Protein AF-A0A349K1E9-F1 (afdb_monomer)

Foldseek 3Di:
DDDDDDDDDPPPDDPDDPVVVVVVVVVVVVVVVVVVVVVVVVVVVVVVVVVVVVVVVVVVVVVVVVVVVVVVVVVVVVVVVVVLVCCCVPPVVSVVVVVCVVVVHDDPPDDDDDDDDD

Sequence (118 aa):
MAHRSPSAKASRRRPVGRHLQARTAGIRIVNRAAFTIFLVTGCVAMAALSIPQMRKLRSLKEELARANAQEHHVRSHKEQKSRELTALRDDPAYLELVARDRLDLYRSGERVYRIEKK

Solvent-accessible surface area (backbone atoms only — not comparable to full-atom values): 7273 Å² total; per-residue (Å²): 140,84,82,80,86,84,81,86,79,85,82,76,78,74,85,84,59,71,75,66,55,56,56,61,52,52,51,53,52,51,52,49,51,52,50,51,51,50,51,52,51,50,53,50,53,52,50,64,60,47,53,61,53,54,51,52,54,48,52,53,52,52,51,50,53,52,51,50,53,51,51,53,52,53,48,53,53,49,54,51,50,50,51,53,51,49,42,53,72,75,32,69,68,55,33,51,52,55,52,26,66,75,68,73,56,81,63,93,93,67,88,86,85,86,83,81,86,128

pLDDT: mean 80.74, std 15.25, range [41.12, 95.62]

Structure (mmCIF, N/CA/C/O backbone):
data_AF-A0A349K1E9-F1
#
_entry.id   AF-A0A349K1E9-F1
#
loop_
_atom_site.group_PDB
_atom_site.id
_atom_site.type_symbol
_atom_site.label_atom_id
_atom_site.label_alt_id
_atom_site.label_comp_id
_atom_site.label_asym_id
_atom_site.label_entity_id
_atom_site.label_seq_id
_atom_site.pdbx_PDB_ins_code
_atom_site.Cartn_x
_atom_site.Cartn_y
_atom_site.Cartn_z
_atom_site.occupancy
_atom_site.B_iso_or_equiv
_atom_site.auth_seq_id
_atom_site.auth_comp_id
_atom_site.auth_asym_id
_atom_site.auth_atom_id
_atom_site.pdbx_PDB_model_num
ATOM 1 N N . MET A 1 1 ? 71.652 36.192 -88.654 1.00 41.12 1 MET A N 1
ATOM 2 C CA . MET A 1 1 ? 71.438 36.279 -87.189 1.00 41.12 1 MET A CA 1
ATOM 3 C C . MET A 1 1 ? 69.986 36.696 -86.972 1.00 41.12 1 MET A C 1
ATOM 5 O O . MET A 1 1 ? 69.602 37.665 -87.594 1.00 41.12 1 MET A O 1
ATOM 9 N N . ALA A 1 2 ? 69.091 36.047 -86.233 1.00 49.75 2 ALA A N 1
ATOM 10 C CA . ALA A 1 2 ? 69.121 34.853 -85.401 1.00 49.75 2 ALA A CA 1
ATOM 11 C C . ALA A 1 2 ? 67.699 34.242 -85.374 1.00 49.75 2 ALA A C 1
ATOM 13 O O . ALA A 1 2 ? 66.713 34.892 -85.716 1.00 49.75 2 ALA A O 1
ATOM 14 N N . HIS A 1 3 ? 67.650 32.955 -85.048 1.00 45.03 3 HIS A N 1
ATOM 15 C CA . HIS A 1 3 ? 66.573 32.002 -85.290 1.00 45.03 3 HIS A CA 1
ATOM 16 C C . HIS A 1 3 ? 65.346 32.108 -84.364 1.00 45.03 3 HIS A C 1
ATOM 18 O O . HIS A 1 3 ? 65.457 32.405 -83.182 1.00 45.03 3 HIS A O 1
ATOM 24 N N . ARG A 1 4 ? 64.199 31.740 -84.959 1.00 50.09 4 ARG A N 1
ATOM 25 C CA . ARG A 1 4 ? 63.026 31.010 -84.432 1.00 50.09 4 ARG A CA 1
ATOM 26 C C . ARG A 1 4 ? 62.943 30.748 -82.918 1.00 50.09 4 ARG A C 1
ATOM 28 O O . ARG A 1 4 ? 63.782 30.081 -82.322 1.00 50.09 4 ARG A O 1
ATOM 35 N N . SER A 1 5 ? 61.789 31.127 -82.382 1.00 56.81 5 SER A N 1
ATOM 36 C CA . SER A 1 5 ? 61.193 30.709 -81.113 1.00 56.81 5 SER A CA 1
ATOM 37 C C . SER A 1 5 ? 61.071 29.183 -80.958 1.00 56.81 5 SER A C 1
ATOM 39 O O . SER A 1 5 ? 60.769 28.490 -81.934 1.00 56.81 5 SER A O 1
ATOM 41 N N . PRO A 1 6 ? 61.170 28.649 -79.724 1.00 56.31 6 PRO A N 1
ATOM 42 C CA . PRO A 1 6 ? 60.649 27.334 -79.401 1.00 56.31 6 PRO A CA 1
ATOM 43 C C . PRO A 1 6 ? 59.368 27.427 -78.563 1.00 56.31 6 PRO A C 1
ATOM 45 O O . PRO A 1 6 ? 59.315 27.984 -77.467 1.00 56.31 6 PRO A O 1
ATOM 48 N N . SER A 1 7 ? 58.334 26.825 -79.137 1.00 53.47 7 SER A N 1
ATOM 49 C CA . SER A 1 7 ? 57.072 26.446 -78.522 1.00 53.47 7 SER A CA 1
ATOM 50 C C . SER A 1 7 ? 57.254 25.279 -77.540 1.00 53.47 7 SER A C 1
ATOM 52 O O . SER A 1 7 ? 58.022 24.357 -77.805 1.00 53.47 7 SER A O 1
ATOM 54 N N . ALA A 1 8 ? 56.461 25.331 -76.466 1.00 53.59 8 ALA A N 1
ATOM 55 C CA . ALA A 1 8 ? 55.909 24.233 -75.672 1.00 53.59 8 ALA A CA 1
ATOM 56 C C . ALA A 1 8 ? 56.851 23.185 -75.047 1.00 53.59 8 ALA A C 1
ATOM 58 O O . ALA A 1 8 ? 57.544 22.434 -75.725 1.00 53.59 8 ALA A O 1
ATOM 59 N N . LYS A 1 9 ? 56.669 22.986 -73.732 1.00 49.56 9 LYS A N 1
ATOM 60 C CA . LYS A 1 9 ? 56.331 21.674 -73.141 1.00 49.56 9 LYS A CA 1
ATOM 61 C C . LYS A 1 9 ? 55.951 21.847 -71.668 1.00 49.56 9 LYS A C 1
ATOM 63 O O . LYS A 1 9 ? 56.786 21.794 -70.771 1.00 49.56 9 LYS A O 1
ATOM 68 N N 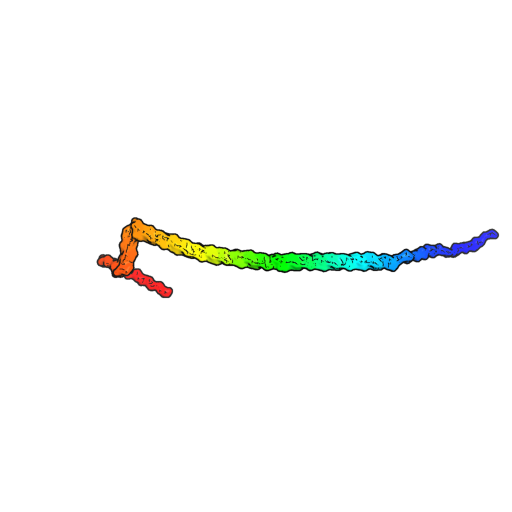. ALA A 1 10 ? 54.654 22.013 -71.417 1.00 53.78 10 ALA A N 1
ATOM 69 C CA . ALA A 1 10 ? 54.085 21.780 -70.097 1.00 53.78 10 ALA A CA 1
ATOM 70 C C . ALA A 1 10 ? 54.220 20.282 -69.774 1.00 53.78 10 ALA A C 1
ATOM 72 O O . ALA A 1 10 ? 53.476 19.446 -70.290 1.00 53.78 10 ALA A O 1
ATOM 73 N N . SER A 1 11 ? 55.208 19.935 -68.949 1.00 53.25 11 SER A N 1
ATOM 74 C CA . SER A 1 11 ? 55.380 18.585 -68.414 1.00 53.25 11 SER A CA 1
ATOM 75 C C . SER A 1 11 ? 54.258 18.298 -67.419 1.00 53.25 11 SER A C 1
ATOM 77 O O . SER A 1 11 ? 54.342 18.576 -66.222 1.00 53.25 11 SER A O 1
ATOM 79 N N . ARG A 1 12 ? 53.150 17.773 -67.943 1.00 54.31 12 ARG A N 1
ATOM 80 C CA . ARG A 1 12 ? 52.022 17.270 -67.162 1.00 54.31 12 ARG A CA 1
ATOM 81 C C . ARG A 1 12 ? 52.464 15.981 -66.471 1.00 54.31 12 ARG A C 1
ATOM 83 O O . ARG A 1 12 ? 52.317 14.890 -67.019 1.00 54.31 12 ARG A O 1
ATOM 90 N N . ARG A 1 13 ? 53.032 16.103 -65.268 1.00 54.31 13 ARG A N 1
ATOM 91 C CA . ARG A 1 13 ? 53.301 14.953 -64.395 1.00 54.31 13 ARG A CA 1
ATOM 92 C C . ARG A 1 13 ? 51.974 14.239 -64.117 1.00 54.31 13 ARG A C 1
ATOM 94 O O . ARG A 1 13 ? 51.065 14.801 -63.511 1.00 54.31 13 ARG A O 1
ATOM 101 N N . ARG A 1 14 ? 51.839 13.015 -64.630 1.00 59.22 14 ARG A N 1
ATOM 102 C CA . ARG A 1 14 ? 50.686 12.136 -64.398 1.00 59.22 14 ARG A CA 1
ATOM 103 C C . ARG A 1 14 ? 50.657 11.733 -62.915 1.00 59.22 14 ARG A C 1
ATOM 105 O O . ARG A 1 14 ? 51.683 11.262 -62.429 1.00 59.22 14 ARG A O 1
ATOM 112 N N . PRO A 1 15 ? 49.526 11.850 -62.196 1.00 56.81 15 PRO A N 1
ATOM 113 C CA . PRO A 1 15 ? 49.412 11.293 -60.855 1.00 56.81 15 PRO A CA 1
ATOM 114 C C . PRO A 1 15 ? 49.299 9.765 -60.953 1.00 56.81 15 PRO A C 1
ATOM 116 O O . PRO A 1 15 ? 48.219 9.208 -61.156 1.00 56.81 15 PRO A O 1
ATOM 119 N N . VAL A 1 16 ? 50.438 9.084 -60.845 1.00 59.59 16 VAL A N 1
ATOM 120 C CA . VAL A 1 16 ? 50.507 7.634 -60.639 1.00 59.59 16 VAL A CA 1
ATOM 121 C C . VAL A 1 16 ? 50.140 7.376 -59.178 1.00 59.59 16 VAL A C 1
ATOM 123 O O . VAL A 1 16 ? 50.844 7.822 -58.280 1.00 59.59 16 VAL A O 1
ATOM 126 N N . GLY A 1 17 ? 49.007 6.709 -58.936 1.00 58.62 17 GLY A N 1
ATOM 127 C CA . GLY A 1 17 ? 48.620 6.297 -57.578 1.00 58.62 17 GLY A CA 1
ATOM 128 C C . GLY A 1 17 ? 47.129 6.310 -57.227 1.00 58.62 17 GLY A C 1
ATOM 129 O O . GLY A 1 17 ? 46.789 6.026 -56.081 1.00 58.62 17 GLY A O 1
ATOM 130 N N . ARG A 1 18 ? 46.209 6.594 -58.165 1.00 56.44 18 ARG A N 1
ATOM 13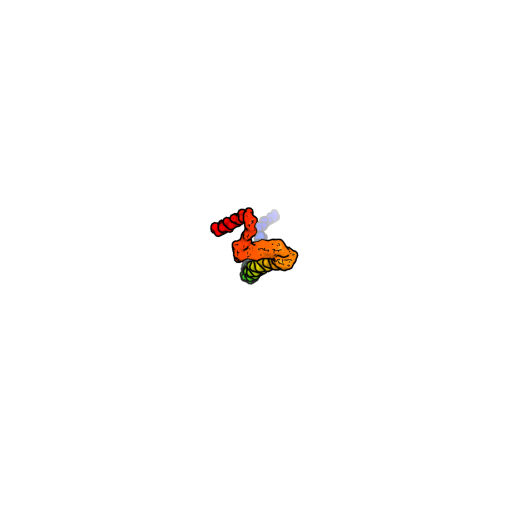1 C CA . ARG A 1 18 ? 44.755 6.646 -57.864 1.00 56.44 18 ARG A CA 1
ATOM 132 C C . ARG A 1 18 ? 44.179 5.329 -57.314 1.00 56.44 18 ARG A C 1
ATOM 134 O O . ARG A 1 18 ? 43.246 5.370 -56.518 1.00 56.44 18 ARG A O 1
ATOM 141 N N . HIS A 1 19 ? 44.753 4.175 -57.660 1.00 53.28 19 HIS A N 1
ATOM 142 C CA . HIS A 1 19 ? 44.244 2.872 -57.205 1.00 53.28 19 HIS A CA 1
ATOM 143 C C . HIS A 1 19 ? 44.565 2.529 -55.740 1.00 53.28 19 HIS A C 1
ATOM 145 O O . HIS A 1 19 ? 43.826 1.758 -55.129 1.00 53.28 19 HIS A O 1
ATOM 151 N N . LEU A 1 20 ? 45.605 3.121 -55.140 1.00 55.09 20 LEU A N 1
ATOM 152 C CA . LEU A 1 20 ? 45.969 2.852 -53.739 1.00 55.09 20 LEU A CA 1
ATOM 153 C C . LEU A 1 20 ? 45.169 3.714 -52.743 1.00 55.09 20 LEU A C 1
ATOM 155 O O . LEU A 1 20 ? 44.922 3.287 -51.616 1.00 55.09 20 LEU A O 1
ATOM 159 N N . GLN A 1 21 ? 44.689 4.889 -53.164 1.00 53.28 21 GLN A N 1
ATOM 160 C CA . GLN A 1 21 ? 43.861 5.770 -52.324 1.00 53.28 21 GLN A CA 1
ATOM 161 C C . GLN A 1 21 ? 42.402 5.300 -52.205 1.00 53.28 21 GLN A C 1
ATOM 163 O O . GLN A 1 21 ? 41.773 5.487 -51.164 1.00 53.28 21 GLN A O 1
ATOM 168 N N . ALA A 1 22 ? 41.863 4.636 -53.232 1.00 53.81 22 ALA A N 1
ATOM 169 C CA . ALA A 1 22 ? 40.495 4.114 -53.193 1.00 53.81 22 ALA A CA 1
ATOM 170 C C . ALA A 1 22 ? 40.322 3.000 -52.140 1.00 53.81 22 ALA A C 1
ATOM 172 O O . ALA A 1 22 ? 39.288 2.924 -51.476 1.00 53.81 22 ALA A O 1
ATOM 173 N N . ARG A 1 23 ? 41.361 2.177 -51.921 1.00 54.66 23 ARG A N 1
ATOM 174 C CA . ARG A 1 23 ? 41.338 1.100 -50.916 1.00 54.66 23 ARG A CA 1
ATOM 175 C C . ARG A 1 23 ? 41.318 1.631 -49.480 1.00 54.66 23 ARG A C 1
ATOM 177 O O . ARG A 1 23 ? 40.586 1.108 -48.650 1.00 54.66 23 ARG A O 1
ATOM 184 N N . THR A 1 24 ? 42.045 2.707 -49.184 1.00 56.88 24 THR A N 1
ATOM 185 C CA . THR A 1 24 ? 42.102 3.298 -47.830 1.00 56.88 24 THR A CA 1
ATOM 186 C C . THR A 1 24 ? 40.892 4.170 -47.478 1.00 56.88 24 THR A C 1
ATOM 188 O O . THR A 1 24 ? 40.614 4.384 -46.295 1.00 56.88 24 THR A O 1
ATOM 191 N N . ALA A 1 25 ? 40.146 4.671 -48.467 1.00 60.12 25 ALA A N 1
ATOM 192 C CA . ALA A 1 25 ? 38.877 5.365 -48.236 1.00 60.12 25 ALA A CA 1
ATOM 193 C C . ALA A 1 25 ? 37.738 4.384 -47.899 1.00 60.12 25 ALA A C 1
ATOM 195 O O . ALA A 1 25 ? 37.017 4.601 -46.925 1.00 60.12 25 ALA A O 1
ATOM 196 N N . GLY A 1 26 ? 37.631 3.273 -48.640 1.00 63.38 26 GLY A N 1
ATOM 197 C CA . GLY A 1 26 ? 36.632 2.229 -48.379 1.00 63.38 26 GLY A CA 1
ATOM 198 C C . GLY A 1 26 ? 36.795 1.586 -47.000 1.00 63.38 26 GLY A C 1
ATOM 199 O O . GLY A 1 26 ? 35.820 1.459 -46.264 1.00 63.38 26 GLY A O 1
ATOM 200 N N . ILE A 1 27 ? 38.037 1.289 -46.596 1.00 73.88 27 ILE A N 1
ATOM 201 C CA . ILE A 1 27 ? 38.338 0.720 -45.271 1.00 73.88 27 ILE A CA 1
ATOM 202 C C . ILE A 1 27 ? 37.852 1.639 -44.141 1.00 73.88 27 ILE A C 1
ATOM 204 O O . ILE A 1 27 ? 37.278 1.156 -43.172 1.00 73.88 27 ILE A O 1
ATOM 208 N N . ARG A 1 28 ? 38.007 2.965 -44.262 1.00 74.00 28 ARG A N 1
ATOM 209 C CA . ARG A 1 28 ? 37.547 3.913 -43.229 1.00 74.00 28 ARG A CA 1
ATOM 210 C C . ARG A 1 28 ? 36.024 3.967 -43.099 1.00 74.00 28 ARG A C 1
ATOM 212 O O . ARG A 1 28 ? 35.525 4.073 -41.981 1.00 74.00 28 ARG A O 1
ATOM 219 N N . ILE A 1 29 ? 35.292 3.876 -44.210 1.00 81.94 29 ILE A N 1
ATOM 220 C CA . ILE A 1 29 ? 33.820 3.854 -44.203 1.00 81.94 29 ILE A CA 1
ATOM 221 C C . ILE A 1 29 ? 33.319 2.556 -43.570 1.00 81.94 29 ILE A C 1
ATOM 223 O O . ILE A 1 29 ? 32.467 2.601 -42.688 1.00 81.94 29 ILE A O 1
ATOM 227 N N . VAL A 1 30 ? 33.899 1.418 -43.961 1.00 88.12 30 VAL A N 1
ATOM 228 C CA . VAL A 1 30 ? 33.555 0.106 -43.396 1.00 88.12 30 VAL A CA 1
ATOM 229 C C . VAL A 1 30 ? 33.852 0.064 -41.900 1.00 88.12 30 VAL A C 1
ATOM 231 O O . VAL A 1 30 ? 33.001 -0.361 -41.128 1.00 88.12 30 VAL A O 1
ATOM 234 N N . ASN A 1 31 ? 35.007 0.574 -41.465 1.00 88.62 31 ASN A N 1
ATOM 235 C CA . ASN A 1 31 ? 35.367 0.570 -40.049 1.00 88.62 31 ASN A CA 1
ATOM 236 C C . ASN A 1 31 ? 34.451 1.487 -39.223 1.00 88.62 31 ASN A C 1
ATOM 238 O O . ASN A 1 31 ? 34.044 1.133 -38.120 1.00 88.62 31 ASN A O 1
ATOM 242 N N . ARG A 1 32 ? 34.067 2.650 -39.769 1.00 89.31 32 ARG A N 1
ATOM 243 C CA . ARG A 1 32 ? 33.112 3.560 -39.122 1.00 89.31 32 ARG A CA 1
ATOM 244 C C . ARG A 1 32 ? 31.718 2.942 -39.032 1.00 89.31 32 ARG A C 1
ATOM 246 O O . ARG A 1 32 ? 31.111 3.024 -37.972 1.00 89.31 32 ARG A O 1
ATOM 253 N N . ALA A 1 33 ? 31.248 2.293 -40.097 1.00 92.06 33 ALA A N 1
ATOM 254 C CA . ALA A 1 33 ? 29.978 1.572 -40.108 1.00 92.06 33 ALA A CA 1
ATOM 255 C C . ALA A 1 33 ? 29.975 0.410 -39.099 1.00 92.06 33 ALA A C 1
ATOM 257 O O . ALA A 1 33 ? 29.049 0.291 -38.295 1.00 92.06 33 ALA A O 1
ATOM 258 N N . ALA A 1 34 ? 31.040 -0.395 -39.073 1.00 92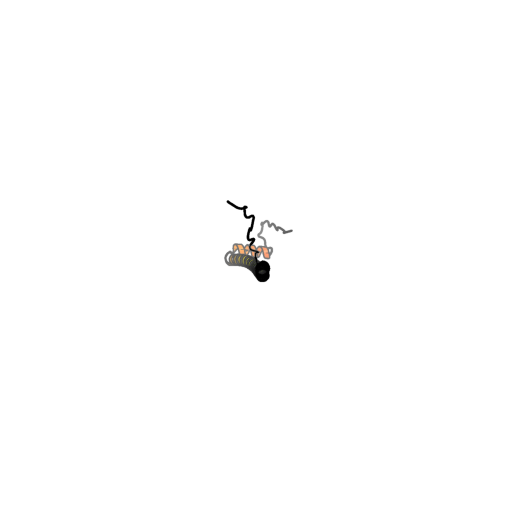.75 34 ALA A N 1
ATOM 259 C CA . ALA A 1 34 ? 31.203 -1.484 -38.114 1.00 92.75 34 ALA A CA 1
ATOM 260 C C . ALA A 1 34 ? 31.200 -0.970 -36.667 1.00 92.75 34 ALA A C 1
ATOM 262 O O . ALA A 1 34 ? 30.493 -1.513 -35.821 1.00 92.75 34 ALA A O 1
ATOM 263 N N . PHE A 1 35 ? 31.912 0.126 -36.394 1.00 94.19 35 PHE A N 1
ATOM 264 C CA . PHE A 1 35 ? 31.942 0.740 -35.067 1.00 94.19 35 PHE A CA 1
ATOM 265 C C . PHE A 1 35 ? 30.577 1.304 -34.650 1.00 94.19 35 PHE A C 1
ATOM 267 O O . PHE A 1 35 ? 30.156 1.121 -33.510 1.00 94.19 35 PHE A O 1
ATOM 274 N N . THR A 1 36 ? 29.843 1.941 -35.570 1.00 94.31 36 THR A N 1
ATOM 275 C CA . THR A 1 36 ? 28.483 2.419 -35.279 1.00 94.31 36 THR A CA 1
ATOM 276 C C . THR A 1 36 ? 27.519 1.273 -34.993 1.00 94.31 36 THR A C 1
ATOM 278 O O . THR A 1 36 ? 26.743 1.362 -34.047 1.00 94.31 36 THR A O 1
ATOM 281 N N . ILE A 1 37 ? 27.597 0.173 -35.748 1.00 95.06 37 ILE A N 1
ATOM 282 C CA . ILE A 1 37 ? 26.768 -1.016 -35.511 1.00 95.06 37 ILE A CA 1
ATOM 283 C C . ILE A 1 37 ? 27.108 -1.633 -34.153 1.00 95.06 37 ILE A C 1
ATOM 285 O O . ILE A 1 37 ? 26.202 -1.970 -33.393 1.00 95.06 37 ILE A O 1
ATOM 289 N N . PHE A 1 38 ? 28.394 -1.725 -33.813 1.00 95.38 38 PHE A N 1
ATOM 290 C CA . PHE A 1 38 ? 28.839 -2.223 -32.515 1.00 95.38 38 PHE A CA 1
ATOM 291 C C . PHE A 1 38 ? 28.299 -1.372 -31.355 1.00 95.38 38 PHE A C 1
ATOM 293 O O . PHE A 1 38 ? 27.723 -1.917 -30.415 1.00 95.38 38 PHE A O 1
ATOM 300 N N . LEU A 1 39 ? 28.398 -0.041 -31.452 1.00 95.38 39 LEU A N 1
ATOM 301 C CA . LEU A 1 39 ? 27.847 0.882 -30.454 1.00 95.38 39 LEU A CA 1
ATOM 302 C C . LEU A 1 39 ? 26.333 0.729 -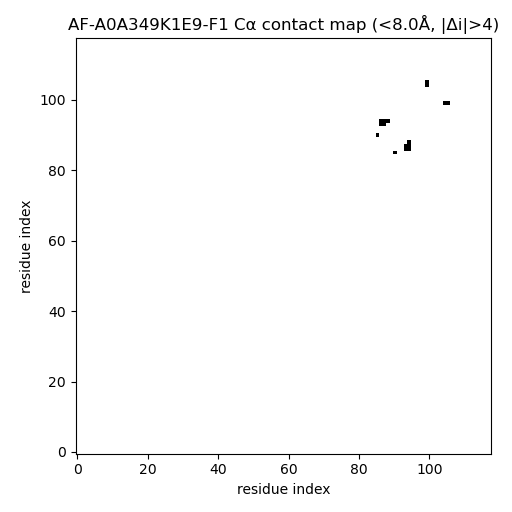30.293 1.00 95.38 39 LEU A C 1
ATOM 304 O O . LEU A 1 39 ? 25.851 0.591 -29.172 1.00 95.38 39 LEU A O 1
ATOM 308 N N . VAL A 1 40 ? 25.584 0.713 -31.400 1.00 95.62 40 VAL A N 1
ATOM 309 C CA . VAL A 1 40 ? 24.122 0.546 -31.363 1.00 95.62 40 VAL A CA 1
ATOM 310 C C . VAL A 1 40 ? 23.753 -0.792 -30.728 1.00 95.62 40 VAL A C 1
ATOM 312 O O . VAL A 1 40 ? 22.890 -0.838 -29.854 1.00 95.62 40 VAL A O 1
ATOM 315 N N . THR A 1 41 ? 24.446 -1.868 -31.099 1.00 94.94 41 THR A N 1
ATOM 316 C CA . THR A 1 41 ? 24.213 -3.204 -30.534 1.00 94.94 41 THR A CA 1
ATOM 317 C C . THR A 1 41 ? 24.490 -3.224 -29.030 1.00 94.94 41 THR A C 1
ATOM 319 O O . THR A 1 41 ? 23.681 -3.747 -28.266 1.00 94.94 41 THR A O 1
ATOM 322 N N . GLY A 1 42 ? 25.580 -2.591 -28.581 1.00 94.31 42 GLY A N 1
ATOM 323 C CA . GLY A 1 42 ? 25.903 -2.443 -27.161 1.00 94.31 42 GLY A CA 1
ATOM 324 C C . GLY A 1 42 ? 24.842 -1.654 -26.386 1.00 94.31 42 GLY A C 1
ATOM 325 O O . GLY A 1 42 ? 24.405 -2.090 -25.321 1.00 94.31 42 GLY A O 1
ATOM 326 N N . CYS A 1 43 ? 24.362 -0.537 -26.940 1.00 90.81 43 CYS A N 1
ATOM 327 C CA . CYS A 1 43 ? 23.285 0.251 -26.336 1.00 90.81 43 CYS A CA 1
ATOM 328 C C . CYS A 1 43 ? 21.980 -0.548 -26.220 1.00 90.81 43 CYS A C 1
ATOM 330 O O . CYS A 1 43 ? 21.332 -0.520 -25.172 1.00 90.81 43 CYS A O 1
ATOM 332 N N . VAL A 1 44 ? 21.606 -1.292 -27.265 1.00 92.75 44 VAL A N 1
ATOM 333 C CA . VAL A 1 44 ? 20.403 -2.137 -27.257 1.00 92.75 44 VAL A CA 1
ATOM 334 C C . VAL A 1 44 ? 20.540 -3.269 -26.240 1.00 92.75 44 VAL A C 1
ATOM 336 O O . VAL A 1 44 ? 19.604 -3.514 -25.482 1.00 92.75 44 VAL A O 1
ATOM 339 N N . ALA A 1 45 ? 21.706 -3.913 -26.157 1.00 89.25 45 ALA A N 1
ATOM 340 C CA . ALA A 1 45 ? 21.972 -4.957 -25.171 1.00 89.25 45 ALA A CA 1
ATOM 341 C C . ALA A 1 45 ? 21.870 -4.426 -23.729 1.00 89.25 45 ALA A C 1
ATOM 343 O O . ALA A 1 45 ? 21.219 -5.050 -22.888 1.00 89.25 45 ALA A O 1
ATOM 344 N N . MET A 1 46 ? 22.434 -3.243 -23.447 1.00 88.06 46 MET A N 1
ATOM 345 C CA . MET A 1 46 ? 22.283 -2.591 -22.139 1.00 88.06 46 MET A CA 1
ATOM 346 C C . MET A 1 46 ? 20.824 -2.259 -21.822 1.00 88.06 46 MET A C 1
ATOM 348 O O . MET A 1 46 ? 20.365 -2.523 -20.710 1.00 88.06 46 MET A O 1
ATOM 352 N N . ALA A 1 47 ? 20.076 -1.709 -22.780 1.00 85.06 47 ALA A N 1
ATOM 353 C CA . ALA A 1 47 ? 18.662 -1.399 -22.590 1.00 85.06 47 ALA A CA 1
ATOM 354 C C . ALA A 1 47 ? 17.841 -2.672 -22.318 1.00 85.06 47 ALA A C 1
ATOM 356 O O . ALA A 1 47 ? 17.051 -2.710 -21.372 1.00 85.06 47 ALA A O 1
ATOM 357 N N . ALA A 1 48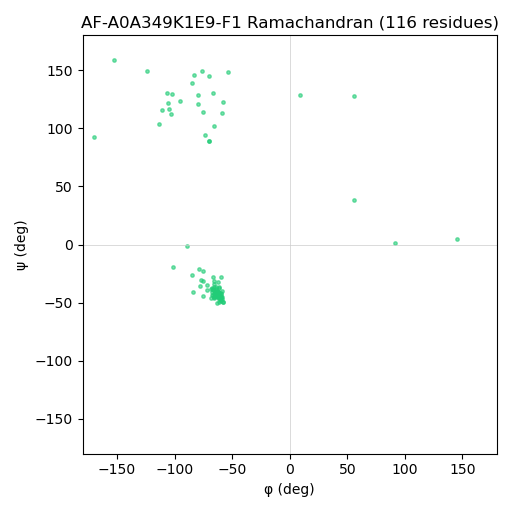 ? 18.087 -3.740 -23.082 1.00 84.75 48 ALA A N 1
ATOM 358 C CA . ALA A 1 48 ? 17.417 -5.027 -22.933 1.00 84.75 48 ALA A CA 1
ATOM 359 C C . ALA A 1 48 ? 17.671 -5.678 -21.564 1.00 84.75 48 ALA A C 1
ATOM 361 O O . ALA A 1 48 ? 16.750 -6.265 -21.001 1.00 84.75 48 ALA A O 1
ATOM 362 N N . LEU A 1 49 ? 18.875 -5.540 -20.996 1.00 81.75 49 LEU A N 1
ATOM 363 C CA . LEU A 1 49 ? 19.178 -6.016 -19.639 1.00 81.75 49 LEU A CA 1
ATOM 364 C C . LEU A 1 49 ? 18.593 -5.119 -18.539 1.00 81.75 49 LEU A C 1
ATOM 366 O O . LEU A 1 49 ? 18.231 -5.609 -17.469 1.00 81.75 49 LEU A O 1
ATOM 370 N N . SER A 1 50 ? 18.471 -3.816 -18.791 1.00 77.69 50 SER A N 1
ATOM 371 C CA . SER A 1 50 ? 18.025 -2.838 -17.787 1.00 77.69 50 SER A CA 1
ATOM 372 C C . SER A 1 50 ? 16.503 -2.849 -17.574 1.00 77.69 50 SER A C 1
ATOM 374 O O . SER A 1 50 ? 16.017 -2.701 -16.450 1.00 77.69 50 SER A O 1
ATOM 376 N N . ILE A 1 51 ? 15.724 -3.075 -18.638 1.00 77.25 51 ILE A N 1
ATOM 377 C CA . ILE A 1 51 ? 14.251 -3.147 -18.587 1.00 77.25 51 ILE A CA 1
ATOM 378 C C . ILE A 1 51 ? 13.720 -4.225 -17.615 1.00 77.25 51 ILE A C 1
ATOM 380 O O . ILE A 1 51 ? 12.849 -3.899 -16.799 1.00 77.25 51 ILE A O 1
ATOM 384 N N . PRO A 1 52 ? 14.185 -5.493 -17.632 1.00 78.81 52 PRO A N 1
ATOM 385 C CA . PRO A 1 52 ? 13.680 -6.513 -16.716 1.00 78.81 52 PRO A CA 1
ATOM 386 C C . PRO A 1 52 ? 14.022 -6.205 -15.254 1.00 78.81 52 PRO A C 1
ATOM 388 O O . PRO A 1 52 ? 13.225 -6.517 -14.371 1.00 78.81 52 PRO A O 1
ATOM 391 N N . GLN A 1 53 ? 15.154 -5.547 -14.982 1.00 73.88 53 GLN A N 1
ATOM 392 C CA . GLN A 1 53 ? 15.517 -5.130 -13.624 1.00 73.88 53 GLN A CA 1
ATOM 393 C C . GLN A 1 53 ? 14.571 -4.047 -13.095 1.00 73.88 53 GLN A C 1
ATOM 395 O O . GLN A 1 53 ? 14.070 -4.151 -11.975 1.00 73.88 53 GLN A O 1
ATOM 400 N N . MET A 1 54 ? 14.231 -3.061 -13.929 1.00 75.31 54 MET A N 1
ATOM 401 C CA . MET A 1 54 ? 13.248 -2.029 -13.584 1.00 75.31 54 MET A CA 1
ATOM 402 C C . MET A 1 54 ? 11.856 -2.611 -13.313 1.00 75.31 54 MET A C 1
ATOM 404 O O . MET A 1 54 ? 11.171 -2.166 -12.392 1.00 75.31 54 MET A O 1
ATOM 408 N N . ARG A 1 55 ? 11.439 -3.635 -14.069 1.00 77.56 55 ARG A N 1
ATOM 409 C CA . ARG A 1 55 ? 10.157 -4.323 -13.840 1.00 77.56 55 ARG A CA 1
ATOM 410 C C . ARG A 1 55 ? 10.125 -5.060 -12.500 1.00 77.56 55 ARG A C 1
ATOM 412 O O . ARG A 1 55 ? 9.152 -4.906 -11.771 1.00 77.56 55 ARG A O 1
ATOM 419 N N . LYS A 1 56 ? 11.197 -5.780 -12.148 1.00 80.69 56 LYS A N 1
ATOM 420 C CA . LYS A 1 56 ? 11.322 -6.465 -10.846 1.00 80.69 56 LYS A CA 1
ATOM 421 C C . LYS A 1 56 ? 11.298 -5.486 -9.672 1.00 80.69 56 LYS A C 1
ATOM 423 O O . LYS A 1 56 ? 10.647 -5.735 -8.665 1.00 80.69 56 LYS A O 1
ATOM 428 N N . LEU A 1 57 ? 11.970 -4.343 -9.806 1.00 82.62 57 LEU A N 1
ATOM 429 C CA . LEU A 1 57 ? 11.938 -3.303 -8.776 1.00 82.62 57 LEU A CA 1
ATOM 430 C C . LEU A 1 57 ? 10.535 -2.716 -8.595 1.00 82.62 57 LEU A C 1
ATOM 432 O O . LEU A 1 57 ? 10.134 -2.438 -7.469 1.00 82.62 57 LEU A O 1
ATOM 436 N N . ARG A 1 58 ? 9.779 -2.530 -9.684 1.00 84.00 58 ARG A N 1
ATOM 437 C CA . ARG A 1 58 ? 8.387 -2.065 -9.603 1.00 84.00 58 ARG A CA 1
ATOM 438 C C . ARG A 1 58 ? 7.485 -3.092 -8.926 1.00 84.00 58 ARG A C 1
ATOM 440 O O . ARG A 1 58 ? 6.759 -2.709 -8.018 1.00 84.00 58 ARG A O 1
ATOM 447 N N . SER A 1 59 ? 7.581 -4.371 -9.295 1.00 87.56 59 SER A N 1
ATOM 448 C CA . SER A 1 59 ? 6.760 -5.416 -8.671 1.00 87.56 59 SER A CA 1
ATOM 449 C C . SER A 1 59 ? 7.042 -5.551 -7.174 1.00 87.56 59 SER A C 1
ATOM 451 O O . SER A 1 59 ? 6.104 -5.601 -6.389 1.00 87.56 59 SER A O 1
ATOM 453 N N . LEU A 1 60 ? 8.316 -5.515 -6.766 1.00 86.88 60 LEU A N 1
ATOM 454 C CA . LEU A 1 60 ? 8.694 -5.557 -5.348 1.00 86.88 60 LEU A CA 1
ATOM 455 C C . LEU A 1 60 ? 8.185 -4.332 -4.577 1.00 86.88 60 LEU A C 1
ATOM 457 O O . LEU A 1 60 ? 7.717 -4.461 -3.450 1.00 86.88 60 LEU A O 1
ATOM 461 N N . LYS A 1 61 ? 8.242 -3.137 -5.180 1.00 89.31 61 LYS A N 1
ATOM 462 C CA . LYS A 1 61 ? 7.677 -1.922 -4.573 1.00 89.31 61 LYS A CA 1
ATOM 463 C C . LYS A 1 61 ? 6.161 -2.008 -4.419 1.00 89.31 61 LYS A C 1
ATOM 465 O O . LYS A 1 61 ? 5.642 -1.580 -3.394 1.00 89.31 61 LYS A O 1
ATOM 470 N N . GLU A 1 62 ? 5.458 -2.544 -5.413 1.00 92.31 62 GLU A N 1
ATOM 471 C CA . GLU A 1 62 ? 4.010 -2.752 -5.333 1.00 92.31 62 GLU A CA 1
ATOM 472 C C . GLU A 1 62 ? 3.638 -3.777 -4.261 1.00 92.31 62 GLU A C 1
ATOM 474 O O . GLU A 1 62 ? 2.703 -3.548 -3.499 1.00 92.31 62 GLU A O 1
ATOM 479 N N . GLU A 1 63 ? 4.371 -4.885 -4.172 1.00 91.06 63 GLU A N 1
ATOM 480 C CA . GLU A 1 63 ? 4.156 -5.909 -3.150 1.00 91.06 63 GLU A CA 1
ATOM 481 C C . GLU A 1 63 ? 4.392 -5.352 -1.742 1.00 91.06 63 GLU A C 1
ATOM 483 O O . GLU A 1 63 ? 3.544 -5.513 -0.864 1.00 91.06 63 GLU A O 1
ATOM 488 N N . LEU A 1 64 ? 5.470 -4.587 -1.555 1.00 92.50 64 LEU A N 1
ATOM 489 C CA . LEU A 1 64 ? 5.759 -3.899 -0.299 1.00 92.50 64 LEU A CA 1
ATOM 490 C C . LEU A 1 64 ? 4.679 -2.867 0.050 1.00 92.50 64 LEU A C 1
ATOM 492 O O . LEU A 1 64 ? 4.263 -2.776 1.203 1.00 92.50 64 LEU A O 1
ATOM 496 N N . ALA A 1 65 ? 4.179 -2.114 -0.932 1.00 93.31 65 ALA A N 1
ATOM 497 C CA . ALA A 1 65 ? 3.090 -1.167 -0.711 1.00 93.31 65 ALA A CA 1
ATOM 498 C C . ALA A 1 65 ? 1.796 -1.873 -0.26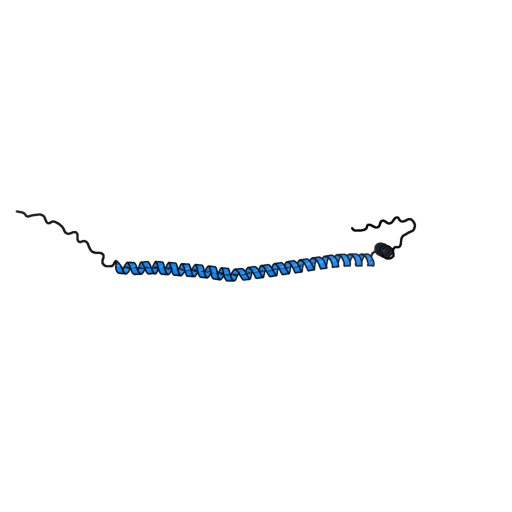9 1.00 93.31 65 ALA A C 1
ATOM 500 O O . ALA A 1 65 ? 1.118 -1.394 0.641 1.00 93.31 65 ALA A O 1
ATOM 501 N N . ARG A 1 66 ? 1.469 -3.027 -0.866 1.00 92.62 66 ARG A N 1
ATOM 502 C CA . ARG A 1 66 ? 0.308 -3.841 -0.465 1.00 92.62 66 ARG A CA 1
ATOM 503 C C . ARG A 1 66 ? 0.476 -4.411 0.941 1.00 92.62 66 ARG A C 1
ATOM 505 O O . ARG A 1 66 ? -0.457 -4.310 1.733 1.00 92.62 66 ARG A O 1
ATOM 512 N N . ALA A 1 67 ? 1.648 -4.959 1.256 1.00 92.81 67 ALA A N 1
ATOM 513 C CA . ALA A 1 67 ? 1.952 -5.488 2.583 1.00 92.81 67 ALA A CA 1
ATOM 514 C C . ALA A 1 67 ? 1.845 -4.392 3.654 1.00 92.81 67 ALA A C 1
ATOM 516 O O . ALA A 1 67 ? 1.119 -4.556 4.631 1.00 92.81 67 ALA A O 1
ATOM 517 N N . ASN A 1 68 ? 2.448 -3.223 3.417 1.00 92.38 68 ASN A N 1
ATOM 518 C CA . ASN A 1 68 ? 2.339 -2.082 4.327 1.00 92.38 68 ASN A CA 1
ATOM 519 C C . ASN A 1 68 ? 0.889 -1.624 4.513 1.00 92.38 68 ASN A C 1
ATOM 521 O O . ASN A 1 68 ? 0.479 -1.322 5.631 1.00 92.38 68 ASN A O 1
ATOM 525 N N . ALA A 1 69 ? 0.087 -1.581 3.445 1.00 92.94 69 ALA A N 1
ATOM 526 C C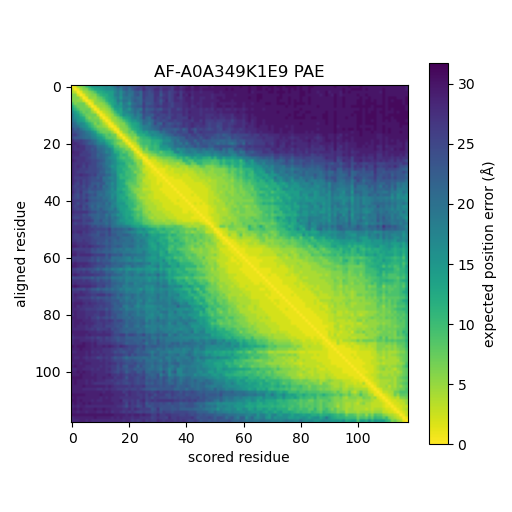A . ALA A 1 69 ? -1.324 -1.217 3.557 1.00 92.94 69 ALA A CA 1
ATOM 527 C C . ALA A 1 69 ? -2.103 -2.210 4.440 1.00 92.94 69 ALA A C 1
ATOM 529 O O . ALA A 1 69 ? -2.915 -1.795 5.270 1.00 92.94 69 ALA A O 1
ATOM 530 N N . GLN A 1 70 ? -1.826 -3.510 4.308 1.00 92.06 70 GLN A N 1
ATOM 531 C CA . GLN A 1 70 ? -2.416 -4.541 5.164 1.00 92.06 70 GLN A CA 1
ATOM 532 C C . GLN A 1 70 ? -1.959 -4.403 6.618 1.00 92.06 70 GLN A C 1
ATOM 534 O O . GLN A 1 70 ? -2.793 -4.444 7.523 1.00 92.06 70 GLN A O 1
ATOM 539 N N . GLU A 1 71 ? -0.665 -4.181 6.857 1.00 91.75 71 GLU A N 1
ATOM 540 C CA . GLU A 1 71 ? -0.135 -3.952 8.202 1.00 91.75 71 GLU A CA 1
ATOM 541 C C . GLU A 1 71 ? -0.766 -2.729 8.865 1.00 91.75 71 GLU A C 1
ATOM 543 O O . GLU A 1 71 ? -1.179 -2.805 10.023 1.00 91.75 71 GLU A O 1
ATOM 548 N N . HIS A 1 72 ? -0.887 -1.616 8.139 1.00 92.19 72 HIS A N 1
ATOM 549 C CA . HIS A 1 72 ? -1.528 -0.405 8.643 1.00 92.19 72 HIS A CA 1
ATOM 550 C C . HIS A 1 72 ? -2.988 -0.650 9.017 1.00 92.19 72 HIS A C 1
ATOM 552 O O . HIS A 1 72 ? -3.407 -0.244 10.099 1.00 92.19 72 HIS A O 1
ATOM 558 N N . HIS A 1 73 ? -3.737 -1.357 8.169 1.00 92.06 73 HIS A N 1
ATOM 559 C CA . HIS A 1 73 ? -5.123 -1.712 8.453 1.00 92.06 73 HIS A CA 1
ATOM 560 C C . HIS A 1 73 ? -5.231 -2.586 9.712 1.00 92.06 73 HIS A C 1
ATOM 562 O O . HIS A 1 73 ? -5.996 -2.289 10.628 1.00 92.06 73 HIS A O 1
ATOM 568 N N . VAL A 1 74 ? -4.430 -3.649 9.816 1.00 93.25 74 VAL A N 1
ATOM 569 C CA . VAL A 1 74 ? -4.447 -4.527 10.997 1.00 93.25 74 VAL A CA 1
ATOM 570 C C . VAL A 1 74 ? -4.030 -3.767 12.257 1.00 93.25 74 VAL A C 1
ATOM 572 O O . VAL A 1 74 ? -4.643 -3.939 13.312 1.00 93.25 74 VAL A O 1
ATOM 575 N N . ARG A 1 75 ? -3.027 -2.889 12.162 1.00 92.75 75 ARG A N 1
ATOM 576 C CA . ARG A 1 75 ? -2.562 -2.074 13.287 1.00 92.75 75 ARG A CA 1
ATOM 577 C C . ARG A 1 75 ? -3.639 -1.105 13.765 1.00 92.75 75 ARG A C 1
ATOM 579 O O . ARG A 1 75 ? -3.875 -1.052 14.968 1.00 92.75 75 ARG A O 1
ATOM 586 N N . SER A 1 76 ? -4.340 -0.415 12.863 1.00 92.62 76 SER A N 1
ATOM 587 C CA . SER A 1 76 ? -5.421 0.497 13.254 1.00 92.62 76 SER A CA 1
ATOM 588 C C . SER A 1 76 ? -6.565 -0.238 13.952 1.00 92.62 76 SER A C 1
ATOM 590 O O . SER A 1 76 ? -7.062 0.232 14.976 1.00 92.62 76 SER A O 1
ATOM 592 N N . HIS A 1 77 ? -6.942 -1.425 13.460 1.00 93.50 77 HIS A N 1
ATOM 593 C CA . HIS A 1 77 ? -7.948 -2.269 14.119 1.00 93.50 77 HIS A CA 1
ATOM 594 C C . HIS A 1 77 ? -7.486 -2.730 15.499 1.00 93.50 77 HIS A C 1
ATOM 596 O O . HIS A 1 77 ? -8.249 -2.673 16.464 1.00 93.50 77 HIS A O 1
ATOM 602 N N . LYS A 1 78 ? -6.221 -3.143 15.618 1.00 94.44 78 LYS A N 1
ATOM 603 C CA . LYS A 1 78 ? -5.634 -3.548 16.897 1.00 94.44 78 LYS A CA 1
ATOM 604 C C . LYS A 1 78 ? -5.622 -2.397 17.902 1.00 94.44 78 LYS A C 1
ATOM 606 O O . LYS A 1 78 ? -6.010 -2.608 19.045 1.00 94.44 78 LYS A O 1
ATOM 611 N N . GLU A 1 79 ? -5.218 -1.200 17.486 1.00 93.75 79 GLU A N 1
ATOM 612 C CA . GLU A 1 79 ? -5.192 -0.000 18.334 1.00 93.75 79 GLU A CA 1
ATOM 613 C C . GLU A 1 79 ? -6.593 0.455 18.754 1.00 93.75 79 GLU A C 1
ATOM 615 O O . GLU A 1 79 ? -6.800 0.932 19.871 1.00 93.75 79 GLU A O 1
ATOM 620 N N . GLN A 1 80 ? -7.584 0.328 17.871 1.00 93.00 80 GLN A N 1
ATOM 621 C CA . GLN A 1 80 ? -8.973 0.575 18.240 1.00 93.00 80 GLN A CA 1
ATOM 622 C C . GLN A 1 80 ? -9.428 -0.421 19.312 1.00 93.00 80 GLN A C 1
ATOM 624 O O . GLN A 1 80 ? -9.911 -0.012 20.366 1.00 93.00 80 GLN A O 1
ATOM 629 N N . LYS A 1 81 ? -9.208 -1.719 19.084 1.00 92.06 81 LYS A N 1
ATOM 630 C CA . LYS A 1 81 ? -9.609 -2.767 20.027 1.00 92.06 81 LYS A CA 1
ATOM 631 C C . LYS A 1 81 ? -8.874 -2.679 21.356 1.00 92.06 81 LYS A C 1
ATOM 633 O O . LYS A 1 81 ? -9.483 -2.919 22.391 1.00 92.06 81 LYS A O 1
ATOM 638 N N . SER A 1 82 ? -7.596 -2.307 21.361 1.00 93.19 82 SER A N 1
ATOM 639 C CA . SER A 1 82 ? -6.862 -2.110 22.610 1.00 93.19 82 SER A CA 1
ATOM 640 C C . SER A 1 82 ? -7.429 -0.945 23.413 1.00 93.19 82 SER A C 1
ATOM 642 O O . SER A 1 82 ? -7.584 -1.081 24.618 1.00 93.19 82 SER A O 1
ATOM 644 N N . ARG A 1 83 ? -7.799 0.166 22.759 1.00 91.56 83 ARG A N 1
ATOM 645 C CA . ARG A 1 83 ? -8.455 1.300 23.427 1.00 91.56 83 ARG A CA 1
ATOM 646 C C . ARG A 1 83 ? -9.820 0.918 23.993 1.00 91.56 83 ARG A C 1
ATOM 648 O O . ARG A 1 83 ? -10.100 1.256 25.136 1.00 91.56 83 ARG A O 1
ATOM 655 N N . GLU A 1 84 ? -10.626 0.176 23.232 1.00 90.81 84 GLU A N 1
ATOM 656 C CA . GLU A 1 84 ? -11.902 -0.370 23.716 1.00 90.81 84 GLU A CA 1
ATOM 657 C C . GLU A 1 84 ? -11.687 -1.273 24.941 1.00 90.81 84 GLU A C 1
ATOM 659 O O . GLU A 1 84 ? -12.380 -1.126 25.941 1.00 90.81 84 GLU A O 1
ATOM 664 N N . LEU A 1 85 ? -10.694 -2.169 24.905 1.00 92.44 85 LEU A N 1
ATOM 665 C CA . LEU A 1 85 ? -10.376 -3.045 26.036 1.00 92.44 85 LEU A CA 1
ATOM 666 C C . LEU A 1 85 ? -9.910 -2.270 27.269 1.00 92.44 85 LEU A C 1
ATOM 668 O O . LEU A 1 85 ? -10.330 -2.599 28.374 1.00 92.44 85 LEU A O 1
ATOM 672 N N . THR A 1 86 ? -9.055 -1.262 27.097 1.00 91.56 86 THR A N 1
ATOM 673 C CA . THR A 1 86 ? -8.635 -0.383 28.195 1.00 91.56 86 THR A CA 1
ATOM 674 C C . THR A 1 86 ? -9.841 0.336 28.792 1.00 91.56 86 THR A C 1
ATOM 676 O O . THR A 1 86 ? -10.017 0.301 30.002 1.00 91.56 86 THR A O 1
ATOM 679 N N . ALA A 1 87 ? -10.733 0.886 27.963 1.00 90.50 87 ALA A N 1
ATOM 680 C CA . ALA A 1 87 ? -11.953 1.529 28.442 1.00 90.50 87 ALA A CA 1
ATOM 681 C C . ALA A 1 87 ? -12.877 0.553 29.196 1.00 90.50 87 ALA A C 1
ATOM 683 O O . ALA A 1 87 ? -13.385 0.901 30.252 1.00 90.50 87 ALA A O 1
ATOM 684 N N . LEU A 1 88 ? -13.050 -0.688 28.719 1.00 89.50 88 LEU A N 1
ATOM 685 C CA . LEU A 1 88 ? -13.842 -1.708 29.431 1.00 89.50 88 LEU A CA 1
ATOM 686 C C . LEU A 1 88 ? -13.258 -2.061 30.803 1.00 89.50 88 LEU A C 1
ATOM 688 O O . LEU A 1 88 ? -14.003 -2.460 31.695 1.00 89.50 88 LEU A O 1
ATOM 692 N N . ARG A 1 89 ? -11.931 -2.007 30.943 1.00 89.31 89 ARG A N 1
ATOM 693 C CA . ARG A 1 89 ? -11.236 -2.382 32.180 1.00 89.31 89 ARG A CA 1
ATOM 694 C C . ARG A 1 89 ? -11.185 -1.244 33.188 1.00 89.31 89 ARG A C 1
ATOM 696 O O . ARG A 1 89 ? -11.360 -1.504 34.374 1.00 89.31 89 ARG A O 1
ATOM 703 N N . ASP A 1 90 ? -10.935 -0.030 32.713 1.00 92.94 90 ASP A N 1
ATOM 704 C CA . ASP A 1 90 ? -10.579 1.100 33.568 1.00 92.94 90 ASP A CA 1
ATOM 705 C C . ASP A 1 90 ? -11.762 2.056 33.809 1.00 92.94 90 ASP A C 1
ATOM 707 O O . ASP A 1 90 ? -11.745 2.797 34.791 1.00 92.94 90 ASP A O 1
ATOM 711 N N . ASP A 1 91 ? -12.803 2.029 32.962 1.00 93.56 91 ASP A N 1
ATOM 712 C CA . ASP A 1 91 ? -14.003 2.863 33.101 1.00 93.56 91 ASP A CA 1
ATOM 713 C C . ASP A 1 91 ? -15.260 2.016 33.414 1.00 93.56 91 ASP A C 1
ATOM 715 O O . ASP A 1 91 ? -15.844 1.384 32.522 1.00 93.56 91 ASP A O 1
ATOM 719 N N . PRO A 1 92 ? -15.734 2.013 34.676 1.00 90.81 92 PRO A N 1
ATOM 720 C CA . PRO A 1 92 ? -16.922 1.262 35.068 1.00 90.81 92 PRO A CA 1
ATOM 721 C C . PRO A 1 92 ? -18.217 1.796 34.438 1.00 90.81 92 PRO A C 1
ATOM 723 O O . PRO A 1 92 ? -19.140 1.012 34.214 1.00 90.81 92 PRO A O 1
ATOM 726 N N . ALA A 1 93 ? -18.303 3.093 34.116 1.00 90.69 93 ALA A N 1
ATOM 727 C CA . ALA A 1 93 ? -19.477 3.657 33.451 1.00 90.69 93 ALA A CA 1
ATOM 728 C C . ALA A 1 93 ? -19.553 3.193 31.989 1.00 90.69 93 ALA A C 1
ATOM 730 O O . ALA A 1 93 ? -20.632 2.851 31.498 1.00 90.69 93 ALA A O 1
ATOM 731 N N . TYR A 1 94 ? -18.405 3.109 31.309 1.00 90.25 94 TYR A N 1
ATOM 732 C CA . TYR A 1 94 ? -18.323 2.538 29.964 1.00 90.25 94 TYR A CA 1
ATOM 733 C C . TYR A 1 94 ? -18.669 1.043 29.951 1.00 90.25 94 TYR A C 1
ATOM 735 O O . TYR A 1 94 ? -19.407 0.585 29.076 1.00 90.25 94 TYR A O 1
ATOM 743 N N . LEU A 1 95 ? -18.199 0.283 30.946 1.00 90.94 95 LEU A N 1
ATOM 744 C CA . LEU A 1 95 ? -18.546 -1.130 31.094 1.00 90.94 95 LEU A CA 1
ATOM 745 C C . LEU A 1 95 ? -20.054 -1.333 31.308 1.00 90.94 95 LEU A C 1
ATOM 747 O O . LEU A 1 95 ? -20.637 -2.199 30.655 1.00 90.94 95 LEU A O 1
ATOM 751 N N . GLU A 1 96 ? -20.690 -0.536 32.178 1.00 90.56 96 GLU A N 1
ATOM 752 C CA . GLU A 1 96 ? -22.145 -0.583 32.390 1.00 90.56 96 GLU A CA 1
ATOM 753 C C . GLU A 1 96 ? -22.891 -0.299 31.082 1.00 90.56 96 GLU A C 1
ATOM 755 O O . GLU A 1 96 ? -23.793 -1.052 30.717 1.00 90.56 96 GLU A O 1
ATOM 760 N N . LEU A 1 97 ? -22.493 0.746 30.351 1.00 89.38 97 LEU A N 1
ATOM 761 C CA . LEU A 1 97 ? -23.115 1.113 29.082 1.00 89.38 97 LEU A CA 1
ATOM 762 C C . LEU A 1 97 ? -23.054 -0.038 28.065 1.00 89.38 97 LEU A C 1
ATOM 764 O O . LEU A 1 97 ? -24.079 -0.412 27.498 1.00 89.38 97 LEU A O 1
ATOM 768 N N . VAL A 1 98 ? -21.874 -0.638 27.873 1.00 88.50 98 VAL A N 1
ATOM 769 C CA . VAL A 1 98 ? -21.676 -1.759 26.936 1.00 88.50 98 VAL A CA 1
ATOM 770 C C . VAL A 1 98 ? -22.419 -3.017 27.394 1.00 88.50 98 VAL A C 1
ATOM 772 O O . VAL A 1 98 ? -22.989 -3.732 26.569 1.00 88.50 98 VAL A O 1
ATOM 775 N N . ALA A 1 99 ? -22.436 -3.310 28.696 1.00 90.62 99 ALA A N 1
ATOM 776 C CA . ALA A 1 99 ? -23.175 -4.446 29.239 1.00 90.62 99 ALA A CA 1
ATOM 777 C C . ALA A 1 99 ? -24.686 -4.281 29.036 1.00 90.62 99 ALA A C 1
ATOM 779 O O . ALA A 1 99 ? -25.359 -5.229 28.634 1.00 90.62 99 ALA A O 1
ATOM 780 N N . ARG A 1 100 ? -25.213 -3.076 29.266 1.00 90.06 100 ARG A N 1
ATOM 781 C CA . ARG A 1 100 ? -26.636 -2.762 29.104 1.00 90.06 100 ARG A CA 1
ATOM 782 C C . ARG A 1 100 ? -27.077 -2.808 27.648 1.00 90.06 100 ARG A C 1
ATOM 784 O O . ARG A 1 100 ? -28.120 -3.393 27.377 1.00 90.06 100 ARG A O 1
ATOM 791 N N . ASP A 1 101 ? -26.260 -2.296 26.729 1.00 88.12 101 ASP A N 1
ATOM 792 C CA . ASP A 1 101 ? -26.501 -2.403 25.285 1.00 88.12 101 ASP A CA 1
ATOM 793 C C . ASP A 1 101 ? -26.562 -3.873 24.825 1.00 88.12 101 ASP A C 1
ATOM 795 O O . ASP A 1 101 ? -27.472 -4.272 24.104 1.00 88.12 101 ASP A O 1
ATOM 799 N N . ARG A 1 102 ? -25.656 -4.731 25.321 1.00 87.81 102 ARG A N 1
ATOM 800 C CA . ARG A 1 102 ? -25.642 -6.168 24.979 1.00 87.81 102 ARG A CA 1
ATOM 801 C C . ARG A 1 102 ? -26.775 -6.981 25.597 1.00 87.81 102 ARG A C 1
ATOM 803 O O . ARG A 1 102 ? -27.204 -7.962 24.996 1.00 87.81 102 ARG A O 1
ATOM 810 N N . LEU A 1 103 ? -27.193 -6.634 26.812 1.00 90.44 103 LEU A N 1
ATOM 811 C CA . LEU A 1 103 ? -28.258 -7.329 27.543 1.00 90.44 103 LEU A CA 1
ATOM 812 C C . LEU A 1 103 ? -29.651 -6.756 27.247 1.00 90.44 103 LEU A C 1
ATOM 814 O O . LEU A 1 103 ? -30.638 -7.255 27.779 1.00 90.44 103 LEU A O 1
ATOM 818 N N . ASP A 1 104 ? -29.721 -5.721 26.412 1.00 85.75 104 ASP A N 1
ATOM 819 C CA . ASP A 1 104 ? -30.934 -4.982 26.078 1.00 85.75 104 ASP A CA 1
ATOM 820 C C . ASP A 1 104 ? -31.663 -4.405 27.311 1.00 85.75 104 ASP A C 1
ATOM 822 O O . ASP A 1 104 ? -32.891 -4.421 27.414 1.00 85.75 104 ASP A O 1
ATOM 826 N N . LEU A 1 105 ? -30.881 -3.922 28.287 1.00 86.00 105 LEU A N 1
ATOM 827 C CA . LEU A 1 105 ? -31.365 -3.454 29.589 1.00 86.00 105 LEU A CA 1
ATOM 828 C C . LEU A 1 105 ? -31.419 -1.925 29.684 1.00 86.00 105 LEU A C 1
ATOM 830 O O . LEU A 1 105 ? -30.422 -1.220 29.507 1.00 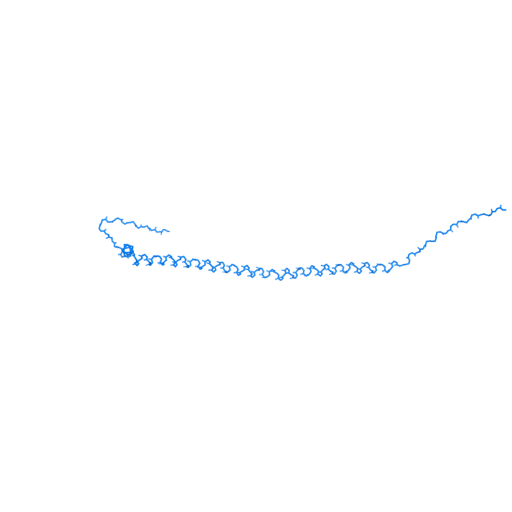86.00 105 LEU A O 1
ATOM 834 N N . TYR A 1 106 ? -32.567 -1.407 30.118 1.00 86.12 106 TYR A N 1
ATOM 835 C CA . TYR A 1 106 ? -32.848 0.029 30.177 1.00 86.12 106 TYR A CA 1
ATOM 836 C C . TYR A 1 106 ? -33.249 0.491 31.578 1.00 86.12 106 TYR A C 1
ATOM 838 O O . TYR A 1 106 ? -33.842 -0.265 32.347 1.00 86.12 106 TYR A O 1
ATOM 846 N N . ARG A 1 107 ? -32.925 1.743 31.923 1.00 84.94 107 ARG A N 1
ATOM 847 C CA . ARG A 1 107 ? -33.292 2.329 33.213 1.00 84.94 107 ARG A CA 1
ATOM 848 C C . ARG A 1 107 ? -34.721 2.848 33.099 1.00 84.94 107 ARG A C 1
ATOM 850 O O . ARG A 1 107 ? -35.155 3.308 32.042 1.00 84.94 107 ARG A O 1
ATOM 857 N N . SER A 1 108 ? -35.474 2.768 34.189 1.00 84.00 108 SER A N 1
ATOM 858 C CA . SER A 1 108 ? -36.855 3.247 34.214 1.00 84.00 108 SER A CA 1
ATOM 859 C C . SER A 1 108 ? -36.919 4.737 33.849 1.00 84.00 108 SER A C 1
ATOM 861 O O . SER A 1 108 ? -36.296 5.557 34.524 1.00 84.00 108 SER A O 1
ATOM 863 N N . GLY A 1 109 ? -37.679 5.079 32.803 1.00 85.75 109 GLY A N 1
ATOM 864 C CA . GLY A 1 109 ? -37.866 6.460 32.329 1.00 85.75 109 GLY A CA 1
ATOM 865 C C . GLY A 1 109 ? -36.883 6.929 31.246 1.00 85.75 109 GLY A C 1
ATOM 866 O O . GLY A 1 109 ? -36.972 8.073 30.803 1.00 85.75 109 GLY A O 1
ATOM 867 N N . GLU A 1 110 ? -35.968 6.071 30.799 1.00 83.75 110 GLU A N 1
ATOM 868 C CA . GLU A 1 110 ? -34.964 6.387 29.779 1.00 83.75 110 GLU A CA 1
ATOM 869 C C . GLU A 1 110 ? -35.536 6.202 28.357 1.00 83.75 110 GLU A C 1
ATOM 871 O O . GLU A 1 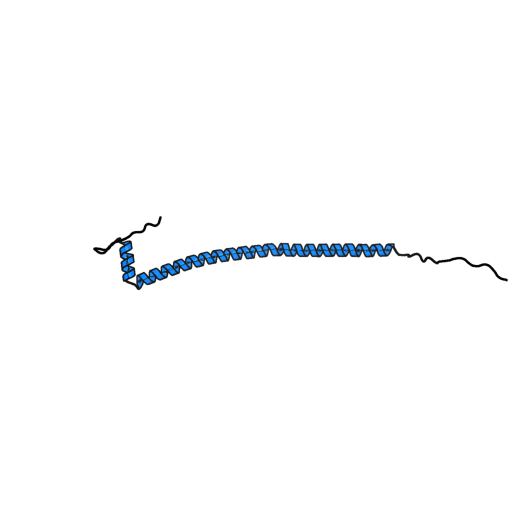110 ? -36.283 5.259 28.092 1.00 83.75 110 GLU A O 1
ATOM 876 N N . ARG A 1 111 ? -35.218 7.115 27.427 1.00 85.25 111 ARG A N 1
ATOM 877 C CA . ARG A 1 111 ? -35.690 7.065 26.030 1.00 85.25 111 ARG A CA 1
ATOM 878 C C . ARG A 1 111 ? -34.544 6.612 25.127 1.00 85.25 111 ARG A C 1
ATOM 880 O O . ARG A 1 111 ? -33.536 7.306 25.028 1.00 85.25 111 ARG A O 1
ATOM 887 N N . VAL A 1 112 ? -34.700 5.457 24.487 1.00 83.62 112 VAL A N 1
ATOM 888 C CA . VAL A 1 112 ? -33.637 4.791 23.719 1.00 83.62 112 VAL A CA 1
ATOM 889 C C . VAL A 1 112 ? -33.913 4.942 22.231 1.00 83.62 112 VAL A C 1
ATOM 891 O O . VAL A 1 112 ? -35.009 4.633 21.767 1.00 83.62 112 VAL A O 1
ATOM 894 N N . TYR A 1 113 ? -32.908 5.380 21.478 1.00 86.31 113 TYR A N 1
ATOM 895 C CA . TYR A 1 113 ? -32.972 5.476 20.023 1.00 86.31 113 TYR A CA 1
ATOM 896 C C . TYR A 1 113 ? -32.042 4.427 19.418 1.00 86.31 113 TYR A C 1
ATOM 898 O O . TYR A 1 113 ? -30.829 4.502 19.600 1.00 86.31 113 TYR A O 1
ATOM 906 N N . ARG A 1 114 ? -32.600 3.455 18.690 1.00 84.19 114 ARG A N 1
ATOM 907 C CA . ARG A 1 114 ? -31.809 2.525 17.874 1.00 84.19 114 ARG A CA 1
ATOM 908 C C . ARG A 1 114 ? -31.751 3.052 16.450 1.00 84.19 114 ARG A C 1
ATOM 910 O O . ARG A 1 114 ? -32.785 3.306 15.839 1.00 84.19 114 ARG A O 1
ATOM 917 N N . ILE A 1 115 ? -30.541 3.239 15.941 1.00 88.44 115 ILE A N 1
ATOM 918 C CA . ILE A 1 115 ? -30.309 3.686 14.569 1.00 88.44 115 ILE A CA 1
ATOM 919 C C . ILE A 1 115 ? -29.890 2.461 13.764 1.00 88.44 115 ILE A C 1
ATOM 921 O O . ILE A 1 115 ? -28.809 1.915 13.983 1.00 88.44 115 ILE A O 1
ATOM 925 N N . GLU A 1 116 ? -30.735 2.027 12.834 1.00 87.31 116 GLU A N 1
ATOM 926 C CA . GLU A 1 116 ? -30.386 0.949 11.910 1.00 87.31 116 GLU A CA 1
ATOM 927 C C . GLU A 1 116 ? -29.512 1.497 10.776 1.00 87.31 116 GLU A C 1
ATOM 929 O O . GLU A 1 116 ? -29.845 2.499 10.137 1.00 87.31 116 GLU A O 1
ATOM 934 N N . LYS A 1 117 ? -28.365 0.855 10.527 1.00 75.31 117 LYS A N 1
ATOM 935 C CA . LYS A 1 117 ? -27.556 1.143 9.338 1.00 75.31 117 LYS A CA 1
ATOM 936 C C . LYS A 1 117 ? -28.173 0.421 8.142 1.00 75.31 117 LYS A C 1
ATOM 938 O O . LYS A 1 117 ? -28.291 -0.801 8.169 1.00 75.31 117 LYS A O 1
ATOM 943 N N . LYS A 1 118 ? -28.552 1.199 7.130 1.00 57.84 118 LYS A N 1
ATOM 944 C CA . LYS A 1 118 ? -29.052 0.726 5.836 1.00 57.84 118 LYS A CA 1
ATOM 945 C C . LYS A 1 118 ? -27.920 0.223 4.942 1.00 57.84 118 LYS A C 1
ATOM 947 O O . LYS A 1 118 ? -26.806 0.786 5.053 1.00 57.84 118 LYS A O 1
#

Secondary structure (DSSP, 8-state):
---------------TTHHHHHHHHHHHHHHHHHHHHHHHHHHHHHHHHHHHHHHHHHHHHHHHHHHHHHHHHHHHHHHHHHHHHHHHHH-HHHHHHHHHHHHT---TT---------

Radius of gyration: 47.94 Å; Cα contacts (8 Å, |Δi|>4): 8; chains: 1; bounding box: 109×44×122 Å

Mean predicted aligned error: 15.61 Å